Protein AF-A0A2R6N805-F1 (afdb_monomer)

pLDDT: mean 75.72, std 15.11, range [39.56, 94.31]

Structure (mmCIF, N/CA/C/O backbone):
data_AF-A0A2R6N805-F1
#
_entry.id   AF-A0A2R6N805-F1
#
loop_
_atom_site.group_PDB
_atom_site.id
_atom_site.type_symbol
_atom_site.label_atom_id
_atom_site.label_alt_id
_atom_site.label_comp_id
_atom_site.label_asym_id
_atom_site.label_entity_id
_atom_site.label_seq_id
_atom_site.pdbx_PDB_ins_code
_atom_site.Cartn_x
_atom_site.Cartn_y
_atom_site.Cartn_z
_atom_site.occupancy
_atom_site.B_iso_or_equiv
_atom_site.auth_seq_id
_atom_site.auth_comp_id
_atom_site.auth_asym_id
_atom_site.auth_atom_id
_atom_site.pdbx_PDB_model_num
ATOM 1 N N . MET A 1 1 ? -4.355 -14.471 -5.843 1.00 69.25 1 MET A N 1
ATOM 2 C CA . MET A 1 1 ? -4.611 -15.028 -4.494 1.00 69.25 1 MET A CA 1
ATOM 3 C C . MET A 1 1 ? -3.442 -14.810 -3.547 1.00 69.25 1 MET A C 1
ATOM 5 O O . MET A 1 1 ? -3.645 -14.098 -2.581 1.00 69.25 1 MET A O 1
ATOM 9 N N . VAL A 1 2 ? -2.234 -15.325 -3.828 1.00 83.06 2 VAL A N 1
ATOM 10 C CA . VAL A 1 2 ? -1.056 -15.100 -2.954 1.00 83.06 2 VAL A CA 1
ATOM 11 C C . VAL A 1 2 ? -0.814 -13.609 -2.686 1.00 83.06 2 VAL A C 1
ATOM 13 O O . VAL A 1 2 ? -0.694 -13.216 -1.536 1.00 83.06 2 VAL A O 1
ATOM 16 N N . GLY A 1 3 ? -0.859 -12.764 -3.722 1.00 77.00 3 GLY A N 1
ATOM 17 C CA . GLY A 1 3 ? -0.743 -11.314 -3.547 1.00 77.00 3 GLY A CA 1
ATOM 18 C C . GLY A 1 3 ? -1.839 -10.700 -2.669 1.00 77.00 3 GLY A C 1
ATOM 19 O O . GLY A 1 3 ? -1.521 -9.944 -1.764 1.00 77.00 3 GLY A O 1
ATOM 20 N N . ALA A 1 4 ? -3.110 -11.078 -2.853 1.00 78.19 4 ALA A N 1
ATOM 21 C CA . ALA A 1 4 ? -4.192 -10.593 -1.992 1.00 78.19 4 ALA A CA 1
ATOM 22 C C . ALA A 1 4 ? -3.983 -10.959 -0.517 1.00 78.19 4 ALA A C 1
ATOM 24 O O . ALA A 1 4 ? -4.213 -10.129 0.352 1.00 78.19 4 ALA A O 1
ATOM 25 N N . LEU A 1 5 ? -3.514 -12.177 -0.227 1.00 81.94 5 LEU A N 1
ATOM 26 C CA . LEU A 1 5 ? -3.228 -12.597 1.149 1.00 81.94 5 LEU A CA 1
ATOM 27 C C . LEU A 1 5 ? -2.113 -11.757 1.779 1.00 81.94 5 LEU A C 1
ATOM 29 O O . LEU A 1 5 ? -2.243 -11.344 2.928 1.00 81.94 5 LEU A O 1
ATOM 33 N N . ILE A 1 6 ? -1.054 -11.465 1.018 1.00 80.19 6 ILE A N 1
ATOM 34 C CA . ILE A 1 6 ? 0.027 -10.579 1.469 1.00 80.19 6 ILE A CA 1
ATOM 35 C C . ILE A 1 6 ? -0.522 -9.163 1.715 1.00 80.19 6 ILE A C 1
ATOM 37 O O . ILE A 1 6 ? -0.180 -8.557 2.720 1.00 80.19 6 ILE A O 1
ATOM 41 N N . GLY A 1 7 ? -1.427 -8.662 0.868 1.00 74.94 7 GLY A N 1
ATOM 42 C CA . GLY A 1 7 ? -2.015 -7.322 1.010 1.00 74.94 7 GLY A CA 1
ATOM 43 C C . GLY A 1 7 ? -2.839 -7.184 2.285 1.00 74.94 7 GLY A C 1
ATOM 44 O O . GLY A 1 7 ? -2.639 -6.251 3.055 1.00 74.94 7 GLY A O 1
ATOM 45 N N . VAL A 1 8 ? -3.686 -8.177 2.569 1.00 78.56 8 VAL A N 1
ATOM 46 C CA . VAL A 1 8 ? -4.462 -8.217 3.819 1.00 78.56 8 VAL A CA 1
ATOM 47 C C . VAL A 1 8 ? -3.555 -8.318 5.049 1.00 78.56 8 VAL A C 1
ATOM 49 O O . VAL A 1 8 ? -3.851 -7.716 6.077 1.00 78.56 8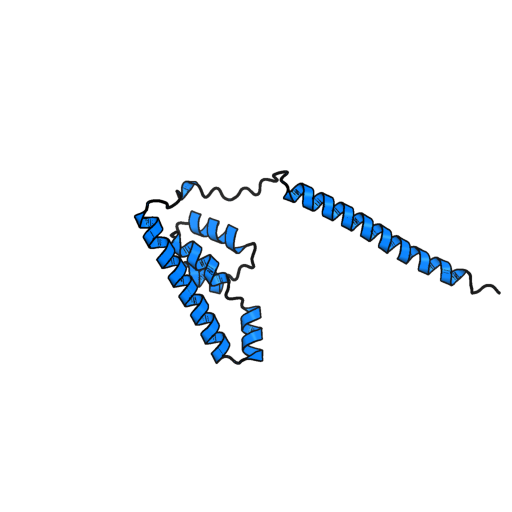 VAL A O 1
ATOM 52 N N . ALA A 1 9 ? -2.456 -9.071 4.964 1.00 77.31 9 ALA A N 1
ATOM 53 C CA . ALA A 1 9 ? -1.566 -9.302 6.100 1.00 77.31 9 ALA A CA 1
ATOM 54 C C . ALA A 1 9 ? -0.581 -8.151 6.365 1.00 77.31 9 ALA A C 1
ATOM 56 O O . ALA A 1 9 ? -0.197 -7.933 7.511 1.00 77.31 9 ALA A O 1
ATOM 57 N N . THR A 1 10 ? -0.120 -7.457 5.322 1.00 77.88 10 THR A N 1
ATOM 58 C CA . THR A 1 10 ? 0.972 -6.470 5.414 1.00 77.88 10 THR A CA 1
ATOM 59 C C . THR A 1 10 ? 0.479 -5.031 5.513 1.00 77.88 10 THR A C 1
ATOM 61 O O . THR A 1 10 ? 1.306 -4.160 5.746 1.00 77.88 10 THR A O 1
ATOM 64 N N . PHE A 1 11 ? -0.831 -4.798 5.386 1.00 70.81 11 PHE A N 1
ATOM 65 C CA . PHE A 1 11 ? -1.505 -3.500 5.461 1.00 70.81 11 PHE A CA 1
ATOM 66 C C . PHE A 1 11 ? -0.574 -2.279 5.354 1.00 70.81 11 PHE A C 1
ATOM 68 O O . PHE A 1 11 ? -0.145 -1.685 6.352 1.00 70.81 11 PHE A O 1
ATOM 75 N N . VAL A 1 12 ? -0.218 -1.943 4.120 1.00 77.31 12 VAL A N 1
ATOM 76 C CA . VAL A 1 12 ? 0.747 -0.902 3.801 1.00 77.31 12 VAL A CA 1
ATOM 77 C C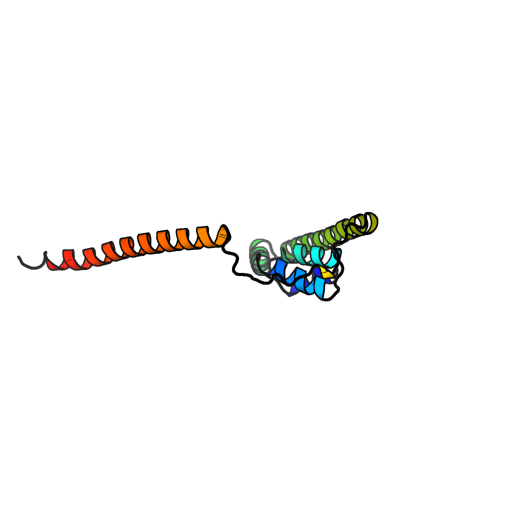 . VAL A 1 12 ? -0.002 0.336 3.352 1.00 77.31 12 VAL A C 1
ATOM 79 O O . VAL A 1 12 ? -0.378 0.479 2.199 1.00 77.31 12 VAL A O 1
ATOM 82 N N . CYS A 1 13 ? -0.156 1.302 4.245 1.00 77.25 13 CYS A N 1
ATOM 83 C CA . CYS A 1 13 ? -0.882 2.524 3.934 1.00 77.25 13 CYS A CA 1
ATOM 84 C C . CYS A 1 13 ? -0.380 3.226 2.648 1.00 77.25 13 CYS A C 1
ATOM 86 O O . CYS A 1 13 ? 0.812 3.497 2.494 1.00 77.25 13 CYS A O 1
ATOM 88 N N . SER A 1 14 ? -1.342 3.526 1.758 1.00 68.88 14 SER A N 1
ATOM 89 C CA . SER A 1 14 ? -1.383 4.430 0.583 1.00 68.88 14 SER A CA 1
ATOM 90 C C . SER A 1 14 ? -0.111 4.602 -0.267 1.00 68.88 14 SER A C 1
ATOM 92 O O . SER A 1 14 ? -0.127 4.361 -1.471 1.00 68.88 14 SER A O 1
ATOM 94 N N . VAL A 1 15 ? 0.999 5.028 0.336 1.00 72.88 15 VAL A N 1
ATOM 95 C CA . VAL A 1 15 ? 2.268 5.324 -0.341 1.00 72.88 15 VAL A CA 1
ATOM 96 C C . VAL A 1 15 ? 3.186 4.103 -0.402 1.00 72.88 15 VAL A C 1
ATOM 98 O O . VAL A 1 15 ? 3.942 3.963 -1.360 1.00 72.88 15 VAL A O 1
ATOM 101 N N . GLY A 1 16 ? 3.134 3.205 0.586 1.00 76.81 16 GLY A N 1
ATOM 102 C CA . GLY A 1 16 ? 4.063 2.070 0.650 1.00 76.81 16 GLY A CA 1
ATOM 103 C C . GLY A 1 16 ? 3.635 0.855 -0.184 1.00 76.81 16 GLY A C 1
ATOM 104 O O . GLY A 1 16 ? 4.470 0.022 -0.534 1.00 76.81 16 GLY A O 1
ATOM 105 N N . ASN A 1 17 ? 2.355 0.756 -0.543 1.00 85.19 17 ASN A N 1
ATOM 106 C CA . ASN A 1 17 ? 1.815 -0.371 -1.303 1.00 85.19 17 ASN A CA 1
ATOM 107 C C . ASN A 1 17 ? 2.458 -0.481 -2.701 1.00 85.19 17 ASN A C 1
ATOM 109 O O . ASN A 1 17 ? 2.879 -1.558 -3.119 1.00 85.19 17 ASN A O 1
ATOM 113 N N . VAL A 1 18 ? 2.652 0.651 -3.383 1.00 82.12 18 VAL A N 1
ATOM 114 C CA . VAL A 1 18 ? 3.286 0.705 -4.712 1.00 82.12 18 VAL A CA 1
ATOM 115 C C . VAL A 1 18 ? 4.748 0.219 -4.702 1.00 82.12 18 VAL A C 1
ATOM 117 O O . VAL A 1 18 ? 5.04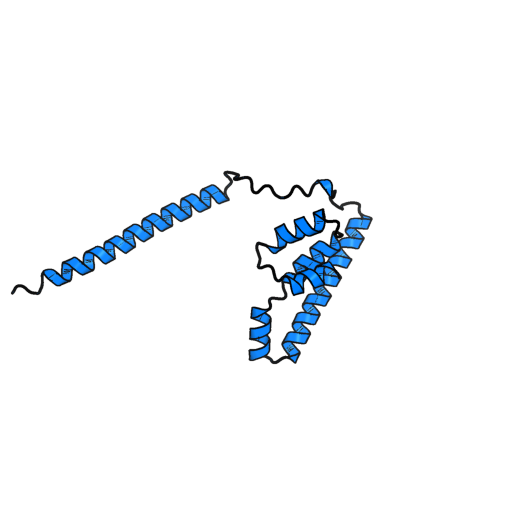8 -0.712 -5.451 1.00 82.12 18 VAL A O 1
ATOM 120 N N . PRO A 1 19 ? 5.670 0.756 -3.872 1.00 82.44 19 PRO A N 1
ATOM 121 C CA . PRO A 1 19 ? 7.049 0.272 -3.836 1.00 82.44 19 PRO A CA 1
ATOM 122 C C . PRO A 1 19 ? 7.147 -1.188 -3.376 1.00 82.44 19 PRO A C 1
ATOM 124 O O . PRO A 1 19 ? 7.946 -1.942 -3.931 1.00 82.44 19 PRO A O 1
ATOM 127 N N . PHE A 1 20 ? 6.310 -1.627 -2.431 1.00 82.25 20 PHE A N 1
ATOM 128 C CA . PHE A 1 20 ? 6.291 -3.029 -2.007 1.00 82.25 20 PHE A CA 1
ATOM 129 C C . PHE A 1 20 ? 5.795 -3.960 -3.124 1.00 82.25 20 PHE A C 1
ATOM 131 O O . PHE A 1 20 ? 6.376 -5.020 -3.357 1.00 82.25 20 PHE A O 1
ATOM 138 N N . GLY A 1 21 ? 4.786 -3.533 -3.888 1.00 85.81 21 GLY A N 1
ATOM 139 C CA . GLY A 1 21 ? 4.320 -4.229 -5.087 1.00 85.81 21 GLY A CA 1
ATOM 140 C C . GLY A 1 21 ? 5.419 -4.383 -6.141 1.00 85.81 21 GLY A C 1
ATOM 141 O O . GLY A 1 21 ? 5.574 -5.465 -6.712 1.00 85.81 21 GLY A O 1
ATOM 142 N N . THR A 1 22 ? 6.240 -3.350 -6.344 1.00 81.25 22 THR A N 1
ATOM 143 C CA . THR A 1 22 ? 7.410 -3.404 -7.237 1.00 81.25 22 THR A CA 1
ATOM 144 C C . THR A 1 22 ? 8.460 -4.401 -6.746 1.00 81.25 22 THR A C 1
ATOM 146 O O . THR A 1 22 ? 8.992 -5.171 -7.546 1.00 81.25 22 THR A O 1
ATOM 149 N N . VAL A 1 23 ? 8.727 -4.454 -5.436 1.00 83.06 23 VAL A N 1
ATOM 150 C CA . VAL A 1 23 ? 9.633 -5.456 -4.846 1.00 83.06 23 VAL A CA 1
ATOM 151 C C . VAL A 1 23 ? 9.082 -6.869 -5.051 1.00 83.06 23 VAL A C 1
ATOM 153 O O . VAL A 1 23 ? 9.821 -7.758 -5.469 1.00 83.06 23 VAL A O 1
ATOM 156 N N . LEU A 1 24 ? 7.787 -7.095 -4.823 1.00 83.81 24 LEU A N 1
ATOM 157 C CA . LEU A 1 24 ? 7.146 -8.395 -5.053 1.00 83.81 24 LEU A CA 1
ATOM 158 C C . LEU A 1 24 ? 7.206 -8.821 -6.531 1.00 83.81 24 LEU A C 1
ATOM 160 O O . LEU A 1 24 ? 7.490 -9.983 -6.830 1.00 83.81 24 LEU A O 1
ATOM 164 N N . TRP A 1 25 ? 6.990 -7.882 -7.454 1.00 82.12 25 TRP A N 1
ATOM 165 C CA . TRP A 1 25 ? 7.134 -8.096 -8.896 1.00 82.12 25 TRP A CA 1
ATOM 166 C C . TRP A 1 25 ? 8.565 -8.504 -9.274 1.00 82.12 25 TRP A C 1
ATOM 168 O O . TRP A 1 25 ? 8.759 -9.491 -9.988 1.00 82.12 25 TRP A O 1
ATOM 178 N N . ALA A 1 26 ? 9.569 -7.799 -8.739 1.00 78.19 26 ALA A N 1
ATOM 179 C CA . ALA A 1 26 ? 10.985 -8.100 -8.956 1.00 78.19 26 ALA A CA 1
ATOM 180 C C . ALA A 1 26 ? 11.390 -9.475 -8.391 1.00 78.19 26 ALA A C 1
ATOM 182 O O . ALA A 1 26 ? 12.198 -10.178 -8.994 1.00 78.19 26 ALA A O 1
ATOM 183 N N . ASN A 1 27 ? 10.773 -9.900 -7.283 1.00 79.25 27 ASN A N 1
ATOM 184 C CA . ASN A 1 27 ? 10.966 -11.224 -6.677 1.00 79.25 27 ASN A CA 1
ATOM 185 C C . ASN A 1 27 ? 10.197 -12.355 -7.394 1.00 79.25 27 ASN A C 1
ATOM 187 O O . ASN A 1 27 ? 10.222 -13.502 -6.947 1.00 79.25 27 ASN A O 1
ATOM 191 N N . GLY A 1 28 ? 9.530 -12.066 -8.516 1.00 78.31 28 GLY A N 1
ATOM 192 C CA . GLY A 1 28 ? 8.935 -13.083 -9.383 1.00 78.31 28 GLY A CA 1
ATOM 193 C C . GLY A 1 28 ? 7.443 -13.341 -9.174 1.00 78.31 28 GLY A C 1
ATOM 194 O O . GLY A 1 28 ? 6.925 -14.304 -9.747 1.00 78.31 28 GLY A O 1
ATOM 195 N N . LEU A 1 29 ? 6.719 -12.499 -8.420 1.00 84.25 29 LEU A N 1
ATOM 196 C CA . LEU A 1 29 ? 5.254 -12.584 -8.406 1.00 84.25 29 LEU A CA 1
ATOM 197 C C . LEU A 1 29 ? 4.676 -12.227 -9.791 1.00 84.25 29 LEU A C 1
ATOM 199 O O . LEU A 1 29 ? 5.183 -11.330 -10.458 1.00 84.25 29 LEU A O 1
ATOM 203 N N . PRO A 1 30 ? 3.598 -12.893 -10.246 1.00 84.25 30 PRO A N 1
ATOM 204 C CA . PRO A 1 30 ? 2.942 -12.564 -11.510 1.00 84.25 30 PRO A CA 1
ATOM 205 C C . PRO A 1 30 ? 2.164 -11.239 -11.428 1.00 84.25 30 PRO A C 1
ATOM 207 O O . PRO A 1 30 ? 1.771 -10.797 -10.351 1.00 84.25 30 PRO A O 1
ATOM 210 N N . PHE A 1 31 ? 1.881 -10.625 -12.583 1.00 81.38 31 PHE A N 1
ATOM 211 C CA . PHE A 1 31 ? 1.386 -9.242 -12.667 1.00 81.38 31 PHE A CA 1
ATOM 212 C C . PHE A 1 31 ? 0.024 -9.111 -11.988 1.00 81.38 31 PHE A C 1
ATOM 214 O O . PHE A 1 31 ? -0.204 -8.230 -11.164 1.00 81.38 31 PHE A O 1
ATOM 221 N N . GLY A 1 32 ? -0.844 -10.092 -12.241 1.00 84.19 32 GLY A N 1
ATOM 222 C CA . GLY A 1 32 ? -2.132 -10.194 -11.567 1.00 84.19 32 GLY A CA 1
ATOM 223 C C . GLY A 1 32 ? -2.024 -10.395 -10.060 1.00 84.19 32 GLY A C 1
ATOM 224 O O . GLY A 1 32 ? -2.911 -9.961 -9.334 1.00 84.19 32 GLY A O 1
ATOM 225 N N . ALA A 1 33 ? -0.956 -11.024 -9.555 1.00 85.50 33 ALA A N 1
ATOM 226 C CA . ALA A 1 33 ? -0.760 -11.148 -8.112 1.00 85.50 33 ALA A CA 1
ATOM 227 C C . ALA A 1 33 ? -0.365 -9.810 -7.483 1.00 85.50 33 ALA A C 1
ATOM 229 O O . ALA A 1 33 ? -0.877 -9.501 -6.414 1.00 85.50 33 ALA A O 1
ATOM 230 N N . VAL A 1 34 ? 0.460 -9.003 -8.150 1.00 87.50 34 VAL A N 1
ATOM 231 C CA . VAL A 1 34 ? 0.827 -7.658 -7.676 1.00 87.50 34 VAL A CA 1
ATOM 232 C C . VAL A 1 34 ? -0.384 -6.721 -7.691 1.00 87.50 34 VAL A C 1
ATOM 234 O O . VAL A 1 34 ? -0.639 -6.042 -6.703 1.00 87.50 34 VAL A O 1
ATOM 237 N N . LEU A 1 35 ? -1.205 -6.747 -8.745 1.00 86.88 35 LEU A N 1
ATOM 238 C CA . LEU A 1 35 ? -2.465 -5.992 -8.751 1.00 86.88 35 LEU A CA 1
ATOM 239 C C . LEU A 1 35 ? -3.429 -6.474 -7.662 1.00 86.88 35 LEU A C 1
ATOM 241 O O . LEU A 1 35 ? -4.013 -5.669 -6.946 1.00 86.88 35 LEU A O 1
ATOM 245 N N . SER A 1 36 ? -3.563 -7.788 -7.493 1.00 87.75 36 SER A N 1
ATOM 246 C CA . SER A 1 36 ? -4.392 -8.376 -6.438 1.00 87.75 36 SER A CA 1
ATOM 247 C C . SER A 1 36 ? -3.921 -7.979 -5.032 1.00 87.75 36 SER A C 1
ATOM 249 O O . SER A 1 36 ? -4.760 -7.771 -4.163 1.00 87.75 36 SER A O 1
ATOM 251 N N . TYR A 1 37 ? -2.607 -7.839 -4.821 1.00 88.69 37 TYR A N 1
ATOM 252 C CA . TYR A 1 37 ? -2.009 -7.294 -3.598 1.00 88.69 37 TYR A CA 1
ATOM 253 C C . TYR A 1 37 ? -2.424 -5.837 -3.372 1.00 88.69 37 TYR A C 1
ATOM 255 O O . TYR A 1 37 ? -2.983 -5.527 -2.322 1.00 88.69 37 TYR A O 1
ATOM 263 N N . ILE A 1 38 ? -2.257 -4.983 -4.390 1.00 87.31 38 ILE A N 1
ATOM 264 C CA . ILE A 1 38 ? -2.591 -3.557 -4.297 1.00 87.31 38 ILE A CA 1
ATOM 265 C C . ILE A 1 38 ? -4.067 -3.355 -3.946 1.00 87.31 38 ILE A C 1
ATOM 267 O O . ILE A 1 38 ? -4.385 -2.562 -3.067 1.00 87.31 38 ILE A O 1
ATOM 271 N N . TYR A 1 39 ? -4.968 -4.095 -4.598 1.00 86.62 39 TYR A N 1
ATOM 272 C CA . TYR A 1 39 ? -6.403 -4.002 -4.324 1.00 86.62 39 TYR A CA 1
ATOM 273 C C . TYR A 1 39 ? -6.812 -4.606 -2.975 1.00 86.62 39 TYR A C 1
ATOM 275 O O . TYR A 1 39 ? -7.800 -4.166 -2.396 1.00 86.62 39 TYR A O 1
ATOM 283 N N . ALA A 1 40 ? -6.094 -5.609 -2.470 1.00 86.31 40 ALA A N 1
ATOM 284 C CA . ALA A 1 40 ? -6.404 -6.218 -1.177 1.00 86.31 40 ALA A CA 1
ATOM 285 C C . ALA A 1 40 ? -5.990 -5.336 0.008 1.00 86.31 40 ALA A C 1
ATOM 287 O O . ALA A 1 40 ? -6.635 -5.376 1.050 1.00 86.31 40 ALA A O 1
ATOM 288 N N . ASP A 1 41 ? -4.972 -4.500 -0.175 1.00 86.38 41 ASP A N 1
ATOM 289 C CA . ASP A 1 41 ? -4.532 -3.497 0.797 1.00 86.38 41 ASP A CA 1
ATOM 290 C C . ASP A 1 41 ? -5.576 -2.379 1.043 1.00 86.38 41 ASP A C 1
ATOM 292 O O . ASP A 1 41 ? -5.488 -1.635 2.011 1.00 86.38 41 ASP A O 1
ATOM 296 N N . LEU A 1 42 ? -6.647 -2.296 0.237 1.00 83.31 42 LEU A N 1
ATOM 297 C CA . LEU A 1 42 ? -7.818 -1.454 0.548 1.00 83.31 42 LEU A CA 1
ATOM 298 C C . LEU A 1 42 ? -8.595 -1.954 1.777 1.00 83.31 42 LEU A C 1
ATOM 300 O O . LEU A 1 42 ? -9.451 -1.236 2.300 1.00 83.31 42 LEU A O 1
ATOM 304 N N . ILE A 1 43 ? -8.340 -3.181 2.235 1.00 83.81 43 ILE A N 1
ATOM 305 C CA . ILE A 1 43 ? -8.885 -3.682 3.493 1.00 83.81 43 ILE A CA 1
ATOM 306 C C . ILE A 1 43 ? -8.080 -3.046 4.617 1.00 83.81 43 ILE A C 1
ATOM 308 O O . ILE A 1 43 ? -7.024 -3.540 4.985 1.00 83.81 43 ILE A O 1
ATOM 312 N N . VAL A 1 44 ? -8.601 -1.942 5.150 1.00 83.62 44 VAL A N 1
ATOM 313 C CA . VAL A 1 44 ? -7.972 -1.167 6.218 1.00 83.62 44 VAL A CA 1
ATOM 314 C C . VAL A 1 44 ? -8.354 -1.727 7.594 1.00 83.62 44 VAL A C 1
ATOM 316 O O . VAL A 1 44 ? -9.491 -1.503 8.011 1.00 83.62 44 VAL A O 1
ATOM 319 N N . PRO A 1 45 ? -7.447 -2.403 8.341 1.00 81.62 45 PRO A N 1
ATOM 320 C CA . PRO A 1 45 ? -7.735 -2.947 9.666 1.00 81.62 45 PRO A CA 1
ATOM 321 C C . PRO A 1 45 ? -8.330 -1.925 10.641 1.00 81.62 45 PRO A C 1
ATOM 323 O O . PRO A 1 45 ? -9.381 -2.230 11.198 1.00 81.62 45 PRO A O 1
ATOM 326 N N . PRO A 1 46 ? -7.793 -0.691 10.797 1.00 79.69 46 PRO A N 1
ATOM 327 C CA . PRO A 1 46 ? -8.393 0.262 11.732 1.00 79.69 46 PRO A CA 1
ATOM 328 C C . PRO A 1 46 ? -9.804 0.715 11.318 1.00 79.69 46 PRO A C 1
ATOM 330 O O . PRO A 1 46 ? -10.632 1.010 12.176 1.00 79.69 46 PRO A O 1
ATOM 333 N N . ILE A 1 47 ? -10.117 0.736 10.017 1.00 82.50 47 ILE A N 1
ATOM 334 C CA . ILE A 1 47 ? -11.473 1.038 9.530 1.00 82.50 47 ILE A CA 1
ATOM 335 C C . ILE A 1 47 ? -12.395 -0.163 9.762 1.00 82.50 47 ILE A C 1
ATOM 337 O O . ILE A 1 47 ? -13.556 0.021 10.122 1.00 82.50 47 ILE A O 1
ATOM 341 N N . MET A 1 48 ? -11.899 -1.391 9.582 1.00 82.50 48 MET A N 1
ATOM 342 C CA . MET A 1 48 ? -12.678 -2.596 9.871 1.00 82.50 48 MET A CA 1
ATOM 343 C C . MET A 1 48 ? -12.983 -2.739 11.358 1.00 82.50 48 MET A C 1
ATOM 345 O O . MET A 1 48 ? -14.110 -3.097 11.687 1.00 82.50 48 MET A O 1
ATOM 349 N N . ASP A 1 49 ? -12.041 -2.414 12.242 1.00 84.19 49 ASP A N 1
ATOM 350 C CA . ASP A 1 49 ? -12.285 -2.398 13.686 1.00 84.19 49 ASP A CA 1
ATOM 351 C C . ASP A 1 49 ? -13.336 -1.351 14.060 1.00 84.19 49 ASP A C 1
ATOM 353 O O . ASP A 1 49 ? -14.272 -1.662 14.798 1.00 84.19 49 ASP A O 1
ATOM 357 N N . ALA A 1 50 ? -13.277 -0.154 13.465 1.00 84.69 50 ALA A N 1
ATOM 358 C CA . ALA A 1 50 ? -14.337 0.836 13.626 1.00 84.69 50 ALA A CA 1
ATOM 359 C C . ALA A 1 50 ? -15.693 0.296 13.129 1.00 84.69 50 ALA A C 1
ATOM 361 O O . ALA A 1 50 ? -16.687 0.354 13.850 1.00 84.69 50 ALA A O 1
ATOM 362 N N . TYR A 1 51 ? -15.767 -0.297 11.934 1.00 82.06 51 TYR A N 1
ATOM 363 C CA . TYR A 1 51 ? -17.024 -0.866 11.432 1.00 82.06 51 TYR A CA 1
ATOM 364 C C . TYR A 1 51 ? -17.533 -2.049 12.253 1.00 82.06 51 TYR A C 1
ATOM 366 O O . TYR A 1 51 ? -18.747 -2.219 12.370 1.00 82.06 51 TYR A O 1
ATOM 374 N N . ARG A 1 52 ? -16.641 -2.840 12.850 1.00 84.19 52 ARG A N 1
ATOM 375 C CA . ARG A 1 52 ? -16.996 -3.917 13.776 1.00 84.19 52 ARG A CA 1
ATOM 376 C C . ARG A 1 52 ? -17.701 -3.366 15.014 1.00 84.19 52 ARG A C 1
ATOM 378 O O . ARG A 1 52 ? -18.685 -3.960 15.447 1.00 84.19 52 ARG A O 1
ATOM 385 N N . GLU A 1 53 ? -17.218 -2.242 15.539 1.00 83.69 53 GLU A N 1
ATOM 386 C CA . G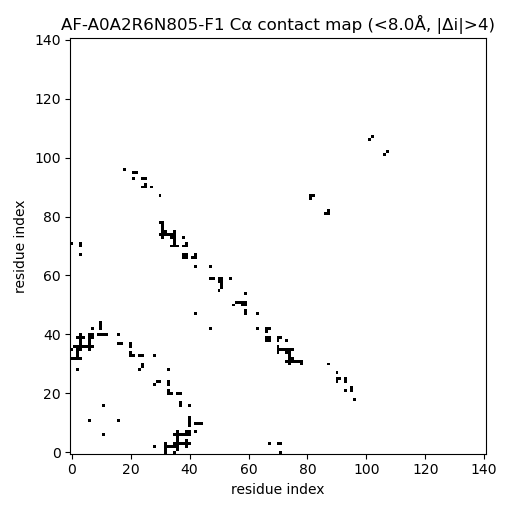LU A 1 53 ? -17.794 -1.532 16.687 1.00 83.69 53 GLU A CA 1
ATOM 387 C C . GLU A 1 53 ? -19.166 -0.915 16.343 1.00 83.69 53 GLU A C 1
ATOM 389 O O . GLU A 1 53 ? -20.109 -1.031 17.121 1.00 83.69 53 GLU A O 1
ATOM 394 N N . TYR A 1 54 ? -19.305 -0.306 15.156 1.00 82.56 54 TYR A N 1
ATOM 395 C CA . TYR A 1 54 ? -20.525 0.414 14.749 1.00 82.56 54 TYR A CA 1
ATOM 396 C C . TYR A 1 54 ? -21.636 -0.471 14.154 1.00 82.56 54 TYR A C 1
ATOM 398 O O . TYR A 1 54 ? -22.814 -0.214 14.393 1.00 82.56 54 TYR A O 1
ATOM 406 N N . TYR A 1 55 ? -21.289 -1.484 13.354 1.00 81.25 55 TYR A N 1
ATOM 407 C CA . TYR A 1 55 ? -22.236 -2.293 12.561 1.00 81.25 55 TYR A CA 1
ATOM 408 C C . TYR A 1 55 ? -22.195 -3.791 12.899 1.00 81.25 55 TYR A C 1
ATOM 410 O O . TYR A 1 55 ? -22.957 -4.583 12.338 1.00 81.25 55 TYR A O 1
ATOM 418 N N . GLY A 1 56 ? -21.323 -4.197 13.823 1.00 85.19 56 GLY A N 1
ATOM 419 C CA . GLY A 1 56 ? -21.169 -5.583 14.244 1.00 85.19 56 GLY A CA 1
ATOM 420 C C . GLY A 1 56 ? -20.263 -6.424 13.337 1.00 85.19 56 GLY A C 1
ATOM 421 O O . GLY A 1 56 ? -19.907 -6.068 12.212 1.00 85.19 56 GLY A O 1
ATOM 422 N N . LEU A 1 57 ? -19.888 -7.602 13.848 1.00 85.38 57 LEU A N 1
ATOM 423 C CA . LEU A 1 57 ? -18.894 -8.492 13.234 1.00 85.38 57 LEU A CA 1
ATOM 424 C C . LEU A 1 57 ? -19.312 -9.028 11.854 1.00 85.38 57 LEU A C 1
ATOM 426 O O . LEU A 1 57 ? -18.471 -9.236 10.982 1.00 85.38 57 LEU A O 1
ATOM 430 N N . GLN A 1 58 ? -20.613 -9.260 11.660 1.00 84.00 58 GLN A N 1
ATOM 431 C CA . GLN A 1 58 ? -21.151 -9.836 10.426 1.00 84.00 58 GLN A CA 1
ATOM 432 C C . GLN A 1 58 ? -20.953 -8.891 9.237 1.00 84.00 58 GLN A C 1
ATOM 434 O O . GLN A 1 58 ? -20.530 -9.326 8.168 1.00 84.00 58 GLN A O 1
ATOM 439 N N . PHE A 1 59 ? -21.196 -7.594 9.437 1.00 84.88 59 PHE A N 1
ATOM 440 C CA . PHE A 1 59 ? -21.052 -6.594 8.385 1.00 84.88 59 PHE A CA 1
ATOM 441 C C . PHE A 1 59 ? -19.584 -6.400 7.985 1.00 84.88 59 PHE A C 1
ATOM 443 O O . PHE A 1 59 ? -19.259 -6.434 6.799 1.00 84.88 59 PHE A O 1
ATOM 450 N N . ALA A 1 60 ? -18.682 -6.292 8.967 1.00 83.12 60 ALA A N 1
ATOM 451 C CA . ALA A 1 60 ? -17.242 -6.185 8.720 1.00 83.12 60 ALA A CA 1
ATOM 452 C C . ALA A 1 60 ? -16.680 -7.414 7.971 1.00 83.12 60 ALA A C 1
ATOM 454 O O . ALA A 1 60 ? -15.867 -7.279 7.051 1.00 83.12 60 ALA A O 1
ATOM 455 N N . GLY A 1 61 ? -17.154 -8.619 8.309 1.00 83.81 61 GLY A N 1
ATOM 456 C CA . GLY A 1 61 ? -16.784 -9.857 7.616 1.00 83.81 61 GLY A CA 1
ATOM 457 C C . GLY A 1 61 ? -17.268 -9.912 6.163 1.00 83.81 61 GLY A C 1
ATOM 458 O O . GLY A 1 61 ? -16.512 -10.284 5.269 1.00 83.81 61 GLY A O 1
ATOM 459 N N . VAL A 1 62 ? -18.508 -9.492 5.897 1.00 88.25 62 VAL A N 1
ATOM 460 C CA . VAL A 1 62 ? -19.057 -9.447 4.530 1.00 88.25 62 VAL A CA 1
ATOM 461 C C . VAL A 1 62 ? -18.338 -8.400 3.678 1.00 88.25 62 VAL A C 1
ATOM 463 O O . VAL A 1 62 ? -17.990 -8.677 2.530 1.00 88.25 62 VAL A O 1
ATOM 466 N N . LEU A 1 63 ? -18.062 -7.221 4.240 1.00 87.12 63 LEU A N 1
ATOM 467 C CA . LEU A 1 63 ? -17.362 -6.144 3.543 1.00 87.12 63 LEU A CA 1
ATOM 468 C C . LEU A 1 63 ? -15.925 -6.544 3.179 1.00 87.12 63 LEU A C 1
ATOM 470 O O . LEU A 1 63 ? -15.535 -6.442 2.016 1.00 87.12 63 LEU A O 1
ATOM 474 N N . SER A 1 64 ? -15.160 -7.064 4.143 1.00 85.81 64 SER A N 1
ATOM 475 C CA . SER A 1 64 ? -13.797 -7.559 3.894 1.00 85.81 64 SER A CA 1
ATOM 476 C C . SER A 1 64 ? -13.784 -8.717 2.891 1.00 85.81 64 SER A C 1
ATOM 478 O O . SER A 1 64 ? -12.964 -8.722 1.972 1.00 85.81 64 SER A O 1
ATOM 480 N N . GLY A 1 65 ? -14.741 -9.646 2.989 1.00 88.12 65 GLY A N 1
ATOM 481 C CA . GLY A 1 65 ? -14.907 -10.740 2.034 1.00 88.12 65 GLY A CA 1
ATOM 482 C C . GLY A 1 65 ? -15.187 -10.259 0.607 1.00 88.12 65 GLY A C 1
ATOM 483 O O . GLY A 1 65 ? -14.558 -10.741 -0.337 1.00 88.12 65 GLY A O 1
ATOM 484 N N . MET A 1 66 ? -16.077 -9.276 0.432 1.00 90.94 66 MET A N 1
ATOM 485 C CA . MET A 1 66 ? -16.377 -8.704 -0.887 1.00 90.94 66 MET A CA 1
ATOM 486 C C . MET A 1 66 ? -15.183 -7.957 -1.486 1.00 90.94 66 MET A C 1
ATOM 488 O O . MET A 1 66 ? -14.897 -8.124 -2.675 1.00 90.94 66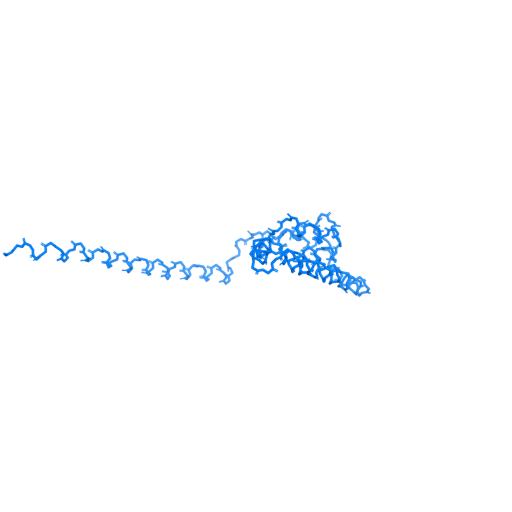 MET A O 1
ATOM 492 N N . ILE A 1 67 ? -14.461 -7.171 -0.681 1.00 87.44 67 ILE A N 1
ATOM 493 C CA . ILE A 1 67 ? -13.256 -6.465 -1.142 1.00 87.44 67 ILE A CA 1
ATOM 494 C C . ILE A 1 67 ? -12.182 -7.478 -1.548 1.00 87.44 67 ILE A C 1
ATOM 496 O O . ILE A 1 67 ? -11.608 -7.359 -2.630 1.00 87.44 67 ILE A O 1
ATOM 500 N N . PHE A 1 68 ? -11.967 -8.524 -0.747 1.00 87.81 68 PHE A N 1
ATOM 501 C CA . PHE A 1 68 ? -11.013 -9.587 -1.060 1.00 87.81 68 PHE A CA 1
ATOM 502 C C . PHE A 1 68 ? -11.374 -10.322 -2.357 1.00 87.81 68 PHE A C 1
ATOM 504 O O . PHE A 1 68 ? -10.520 -10.503 -3.229 1.00 87.81 68 PHE A O 1
ATOM 511 N N . ALA A 1 69 ? -12.641 -10.712 -2.521 1.00 91.69 69 ALA A N 1
ATOM 512 C CA . ALA A 1 69 ? -13.112 -11.373 -3.734 1.00 91.69 69 ALA A CA 1
ATOM 513 C C . ALA A 1 69 ? -12.900 -10.481 -4.965 1.00 91.69 69 ALA A C 1
ATOM 515 O O . ALA A 1 69 ? -12.338 -10.929 -5.965 1.00 91.69 69 ALA A O 1
ATOM 516 N N . THR A 1 70 ? -13.265 -9.202 -4.862 1.00 91.00 70 THR A N 1
ATOM 517 C CA . THR A 1 70 ? -13.075 -8.218 -5.934 1.00 91.00 70 THR A CA 1
ATOM 518 C C . THR A 1 70 ? -11.592 -8.037 -6.261 1.00 91.00 70 THR A C 1
ATOM 520 O O . THR A 1 70 ? -11.225 -8.056 -7.431 1.00 91.00 70 THR A O 1
ATOM 523 N N . ALA A 1 71 ? -10.711 -7.959 -5.260 1.00 88.31 71 ALA A N 1
ATOM 524 C CA . ALA A 1 71 ? -9.266 -7.843 -5.461 1.00 88.31 71 ALA A CA 1
ATOM 525 C C . ALA A 1 71 ? -8.673 -9.056 -6.199 1.00 88.31 71 ALA A C 1
ATOM 527 O O . ALA A 1 71 ? -7.812 -8.909 -7.074 1.00 88.31 71 ALA A O 1
ATOM 528 N N . VAL A 1 72 ? -9.130 -10.270 -5.874 1.00 89.19 72 VAL A N 1
ATOM 529 C CA . VAL A 1 72 ? -8.719 -11.493 -6.581 1.00 89.19 72 VAL A CA 1
ATOM 530 C C . VAL A 1 72 ? -9.242 -11.495 -8.015 1.00 89.19 72 VAL A C 1
ATOM 532 O O . VAL A 1 72 ? -8.466 -11.768 -8.933 1.00 89.19 72 VAL A O 1
ATOM 535 N N . ILE A 1 73 ? -10.521 -11.163 -8.214 1.00 91.62 73 ILE A N 1
ATOM 536 C CA . ILE A 1 73 ? -11.147 -11.096 -9.539 1.00 91.62 73 ILE A CA 1
ATOM 537 C C . ILE A 1 73 ? -10.415 -10.080 -10.410 1.00 91.62 73 ILE A C 1
ATOM 539 O O . ILE A 1 73 ? -10.012 -10.425 -11.514 1.00 91.62 73 ILE A O 1
ATOM 543 N N . THR A 1 74 ? -10.156 -8.873 -9.910 1.00 88.62 74 THR A N 1
ATOM 544 C CA . THR A 1 74 ? -9.423 -7.840 -10.648 1.00 88.62 74 THR A CA 1
ATOM 545 C C . THR A 1 74 ? -8.033 -8.317 -11.051 1.00 88.62 74 THR A C 1
ATOM 547 O O . THR A 1 74 ? -7.652 -8.170 -12.210 1.00 88.62 74 THR A O 1
ATOM 550 N N . GLY A 1 75 ? -7.282 -8.951 -10.145 1.00 85.06 75 GLY A N 1
ATOM 551 C CA . GLY A 1 75 ? -5.967 -9.509 -10.477 1.00 85.06 75 GLY A CA 1
ATOM 552 C C . GLY A 1 75 ? -6.025 -10.589 -11.562 1.00 85.06 75 GLY A C 1
ATOM 553 O O . GLY A 1 75 ? -5.177 -10.626 -12.448 1.00 85.06 75 GLY A O 1
ATOM 554 N N . VAL A 1 76 ? -7.043 -11.449 -11.534 1.00 86.50 76 VAL A N 1
ATOM 555 C CA . VAL A 1 76 ? -7.260 -12.500 -12.540 1.00 86.50 76 VAL A CA 1
ATOM 556 C C . VAL A 1 76 ? -7.676 -11.902 -13.886 1.00 86.50 76 VAL A C 1
ATOM 558 O O . VAL A 1 76 ? -7.044 -12.169 -14.908 1.00 86.50 76 VAL A O 1
ATOM 561 N N . VAL A 1 77 ? -8.702 -11.051 -13.877 1.00 87.94 77 VAL A N 1
ATOM 562 C CA . VAL A 1 77 ? -9.280 -10.402 -15.059 1.00 87.94 77 VAL A CA 1
ATOM 563 C C . VAL A 1 77 ? -8.274 -9.496 -15.748 1.00 87.94 77 VAL A C 1
ATOM 565 O O . VAL A 1 77 ? -8.330 -9.368 -16.958 1.00 87.94 77 VAL A O 1
ATOM 568 N N . THR A 1 78 ? -7.336 -8.889 -15.027 1.00 82.06 78 THR A N 1
ATOM 569 C CA . THR A 1 78 ? -6.266 -8.094 -15.646 1.00 82.06 78 THR A CA 1
ATOM 570 C C . THR A 1 78 ? -5.114 -8.964 -16.142 1.00 82.06 78 THR A C 1
ATOM 572 O O . THR A 1 78 ? -4.516 -8.654 -17.166 1.00 82.06 78 THR A O 1
ATOM 575 N N . HIS A 1 79 ? -4.813 -10.087 -15.485 1.00 81.50 79 HIS A N 1
ATOM 576 C CA . HIS A 1 79 ? -3.697 -10.945 -15.879 1.00 81.50 79 HIS A CA 1
ATOM 577 C C . HIS A 1 79 ? -3.919 -11.666 -17.209 1.00 81.50 79 HIS A C 1
ATOM 579 O O . HIS A 1 79 ? -3.020 -11.675 -18.047 1.00 81.50 79 HIS A O 1
ATOM 585 N N . PHE A 1 80 ? -5.094 -12.261 -17.414 1.00 79.88 80 PHE A N 1
ATOM 586 C CA . PHE A 1 80 ? -5.360 -13.086 -18.597 1.00 79.88 80 PHE A CA 1
ATOM 587 C C . PHE A 1 80 ? -5.374 -12.297 -19.922 1.00 79.88 80 PHE A C 1
ATOM 589 O O . PHE A 1 80 ? -4.718 -12.737 -20.866 1.00 79.88 80 PHE A O 1
ATOM 596 N N . PRO A 1 81 ? -6.018 -11.119 -20.023 1.00 78.62 81 PRO A N 1
ATOM 597 C CA . PRO A 1 81 ? -5.972 -10.292 -21.226 1.00 78.62 81 PRO A CA 1
ATOM 598 C C . PRO A 1 81 ? -4.577 -9.730 -21.484 1.00 78.62 81 PRO A C 1
ATOM 600 O O . PRO A 1 81 ? -4.118 -9.749 -22.618 1.00 78.62 81 PRO A O 1
ATOM 603 N N . PHE A 1 82 ? -3.863 -9.281 -20.445 1.00 72.75 82 PHE A N 1
ATOM 604 C CA . PHE A 1 82 ? -2.503 -8.756 -20.610 1.00 72.75 82 PHE A CA 1
ATOM 605 C C . PHE A 1 82 ? -1.508 -9.846 -21.017 1.00 72.75 82 PHE A C 1
ATOM 607 O O . PHE A 1 82 ? -0.604 -9.581 -21.808 1.00 72.75 82 PHE A O 1
ATOM 614 N N . MET A 1 83 ? -1.700 -11.076 -20.529 1.00 71.19 83 MET A N 1
ATOM 615 C CA . MET A 1 83 ? -0.967 -12.248 -21.004 1.00 71.19 83 MET A CA 1
ATOM 616 C C . MET A 1 83 ? -1.296 -12.563 -22.465 1.00 71.19 83 MET A C 1
ATOM 618 O O . MET A 1 83 ? -0.379 -12.790 -23.247 1.00 71.19 83 MET A O 1
ATOM 622 N N . GLY A 1 84 ? -2.576 -12.528 -22.844 1.00 71.56 84 GLY A N 1
ATOM 623 C CA . GLY A 1 84 ? -3.017 -12.789 -24.217 1.00 71.56 84 GLY A CA 1
ATOM 624 C C . GLY A 1 84 ? -2.560 -11.736 -25.232 1.00 71.56 84 GLY A C 1
ATOM 625 O O . GLY A 1 84 ? -2.281 -12.077 -26.376 1.00 71.56 84 GLY A O 1
ATOM 626 N N . LEU A 1 85 ? -2.444 -10.472 -24.819 1.00 72.56 85 LEU A N 1
ATOM 627 C CA . LEU A 1 85 ? -1.996 -9.372 -25.678 1.00 72.56 85 LEU A CA 1
ATOM 628 C C . LEU A 1 85 ? -0.466 -9.172 -25.681 1.00 72.56 85 LEU A C 1
ATOM 630 O O . LEU A 1 85 ? 0.029 -8.328 -26.422 1.00 72.56 85 LEU A O 1
ATOM 634 N N . GLY A 1 86 ? 0.296 -9.899 -24.854 1.00 63.84 86 GLY A N 1
ATOM 635 C CA . GLY A 1 86 ? 1.757 -9.755 -24.782 1.00 63.84 86 GLY A CA 1
ATOM 636 C C . GLY A 1 86 ? 2.248 -8.425 -24.187 1.00 63.84 86 GLY A C 1
ATOM 637 O O . GLY A 1 86 ? 3.441 -8.145 -24.230 1.00 63.84 86 GLY A O 1
ATOM 638 N N . PHE A 1 87 ? 1.361 -7.625 -23.583 1.00 62.62 87 PHE A N 1
ATOM 639 C CA . PHE A 1 87 ? 1.672 -6.338 -22.938 1.00 62.62 87 PHE A CA 1
ATOM 640 C C . PHE A 1 87 ? 2.230 -6.487 -21.516 1.00 62.62 87 PHE A C 1
ATOM 642 O O . PHE A 1 87 ? 2.183 -5.541 -20.733 1.00 62.62 87 PHE A O 1
ATOM 649 N N . ILE A 1 88 ? 2.740 -7.663 -21.140 1.00 60.62 88 ILE A N 1
ATOM 650 C CA . ILE A 1 88 ? 3.363 -7.83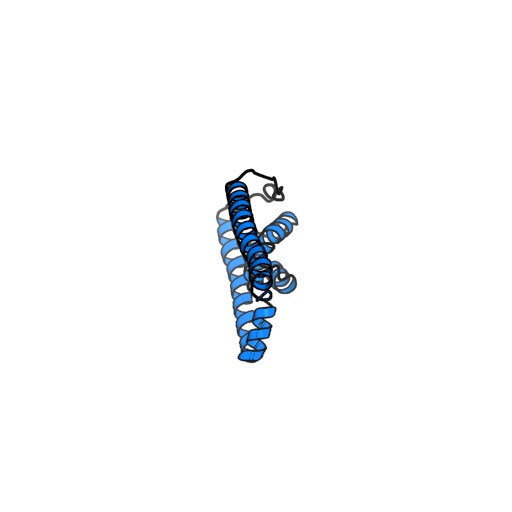5 -19.826 1.00 60.62 88 ILE A CA 1
ATOM 651 C C . ILE A 1 88 ? 4.710 -7.097 -19.857 1.00 60.62 88 ILE A C 1
ATOM 653 O O . ILE A 1 88 ? 5.611 -7.547 -20.572 1.00 60.62 88 ILE A O 1
ATOM 657 N N . PRO A 1 89 ? 4.877 -5.986 -19.109 1.00 60.31 89 PRO A N 1
ATOM 658 C CA . PRO A 1 89 ? 6.142 -5.267 -19.085 1.00 60.31 89 PRO A CA 1
ATOM 659 C C . PRO A 1 89 ? 7.263 -6.208 -18.607 1.00 60.31 89 PRO A C 1
ATOM 661 O O . PRO A 1 89 ? 7.043 -6.994 -17.677 1.00 60.31 89 PRO A O 1
ATOM 664 N N . PRO A 1 90 ? 8.455 -6.183 -19.232 1.00 58.44 90 PRO A N 1
ATOM 665 C CA . PRO A 1 90 ? 9.557 -7.063 -18.863 1.00 58.44 90 PRO A CA 1
ATOM 666 C C . PRO A 1 90 ? 9.911 -6.921 -17.379 1.00 58.44 90 PRO A C 1
ATOM 668 O O . PRO A 1 90 ? 10.075 -5.814 -16.873 1.00 58.44 90 PRO A O 1
ATOM 671 N N . ARG A 1 91 ? 10.106 -8.047 -16.680 1.00 56.38 91 ARG A N 1
ATOM 672 C CA . ARG A 1 91 ? 10.522 -8.071 -15.260 1.00 56.38 91 ARG A CA 1
ATOM 673 C C . ARG A 1 91 ? 11.843 -7.326 -15.008 1.00 56.38 91 ARG A C 1
ATOM 675 O O . ARG A 1 91 ? 12.105 -6.910 -13.888 1.00 56.38 91 ARG A O 1
ATOM 682 N N . SER A 1 92 ? 12.647 -7.131 -16.055 1.00 50.25 92 SER A N 1
ATOM 683 C CA . SER A 1 92 ? 13.913 -6.393 -16.042 1.00 50.25 92 SER A CA 1
ATOM 684 C C . SER A 1 92 ? 13.762 -4.869 -15.996 1.00 50.25 92 SER A C 1
ATOM 686 O O . SER A 1 92 ? 14.758 -4.194 -15.762 1.00 50.25 92 SER A O 1
ATOM 688 N N . SER A 1 93 ? 12.561 -4.312 -16.206 1.00 45.94 93 SER A N 1
ATOM 689 C CA . SER A 1 93 ? 12.298 -2.876 -16.009 1.00 45.94 93 SER A CA 1
ATOM 690 C C . SER A 1 93 ? 11.838 -2.547 -14.590 1.00 45.94 93 SER A C 1
ATOM 692 O O . SER A 1 93 ? 11.516 -1.395 -14.310 1.00 45.94 93 SER A O 1
ATOM 694 N N . ALA A 1 94 ? 11.809 -3.532 -13.684 1.00 45.94 94 ALA A N 1
ATOM 695 C CA . ALA A 1 94 ? 11.761 -3.284 -12.251 1.00 45.94 94 ALA A CA 1
ATOM 696 C C . ALA A 1 94 ? 13.130 -2.757 -11.799 1.00 45.94 94 ALA A C 1
ATOM 698 O O . ALA A 1 94 ? 13.801 -3.354 -10.959 1.00 45.94 94 ALA A O 1
ATOM 699 N N . GLN A 1 95 ? 13.569 -1.636 -12.382 1.00 42.66 95 GLN A N 1
ATOM 700 C CA . GLN A 1 95 ? 14.448 -0.757 -11.646 1.00 42.66 95 GLN A CA 1
ATOM 701 C C . GLN A 1 95 ? 13.643 -0.415 -10.403 1.00 42.66 95 GLN A C 1
ATOM 703 O O . GLN A 1 95 ? 12.596 0.232 -10.476 1.00 42.66 95 GLN A O 1
ATOM 708 N N . ILE A 1 96 ? 14.095 -0.971 -9.274 1.00 49.19 96 ILE A N 1
ATOM 709 C CA . ILE A 1 96 ? 13.963 -0.361 -7.956 1.00 49.19 96 ILE A CA 1
ATOM 710 C C . ILE A 1 96 ? 13.936 1.122 -8.258 1.00 49.19 96 ILE A C 1
ATOM 712 O O . ILE A 1 96 ? 14.895 1.590 -8.868 1.00 49.19 96 ILE A O 1
ATOM 716 N N . ALA A 1 97 ? 12.806 1.791 -8.017 1.00 45.34 97 ALA A N 1
ATOM 717 C CA . ALA A 1 97 ? 12.749 3.226 -8.180 1.00 45.34 97 ALA A CA 1
ATOM 718 C C . ALA A 1 97 ? 13.870 3.733 -7.282 1.00 45.34 97 ALA A C 1
ATOM 720 O O . ALA A 1 97 ? 13.725 3.765 -6.059 1.00 45.34 97 ALA A O 1
ATOM 721 N N . GLU A 1 98 ? 15.038 3.972 -7.878 1.00 45.16 98 GLU A N 1
ATOM 722 C CA . GLU A 1 98 ? 16.092 4.726 -7.267 1.00 45.16 98 GLU A CA 1
ATOM 723 C C . GLU A 1 98 ? 15.335 5.983 -6.919 1.00 45.16 98 GLU A C 1
ATOM 725 O O . GLU A 1 98 ? 14.776 6.653 -7.791 1.00 45.16 98 GLU A O 1
ATOM 730 N N . VAL A 1 99 ? 15.159 6.204 -5.621 1.00 50.53 99 VAL A N 1
ATOM 731 C CA . VAL A 1 99 ? 14.650 7.458 -5.102 1.00 50.53 99 VAL A CA 1
ATOM 732 C C . VAL A 1 99 ? 15.768 8.453 -5.397 1.00 50.53 99 VAL A C 1
ATOM 734 O O . VAL A 1 99 ? 16.528 8.855 -4.523 1.00 50.53 99 VAL A O 1
ATOM 737 N N . GLY A 1 100 ? 15.958 8.739 -6.683 1.00 49.31 100 GLY A N 1
ATOM 738 C CA . GLY A 1 100 ? 16.781 9.802 -7.176 1.00 49.31 100 GLY A CA 1
ATOM 739 C C . GLY A 1 100 ? 16.105 11.050 -6.670 1.00 49.31 100 GLY A C 1
ATOM 740 O O . GLY A 1 100 ? 14.892 11.226 -6.813 1.00 49.31 100 GLY A O 1
ATO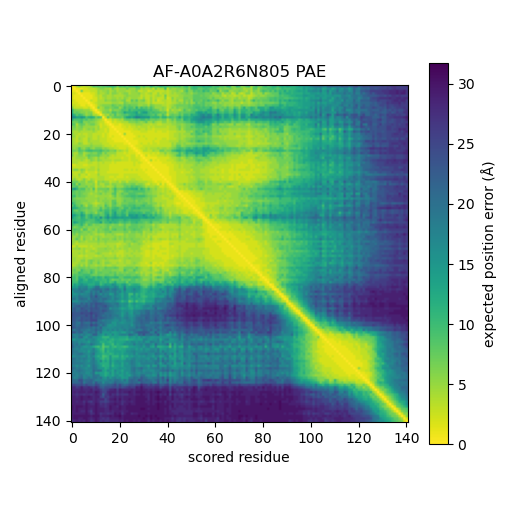M 741 N N . ILE A 1 101 ? 16.879 11.896 -6.010 1.00 52.25 101 ILE A N 1
ATOM 742 C CA . ILE A 1 101 ? 16.448 13.254 -5.729 1.00 52.25 101 ILE A CA 1
ATOM 743 C C . ILE A 1 101 ? 16.406 13.954 -7.090 1.00 52.25 101 ILE A C 1
ATOM 745 O O . ILE A 1 101 ? 17.354 14.624 -7.490 1.00 52.25 101 ILE A O 1
ATOM 749 N N . GLU A 1 102 ? 15.336 13.731 -7.848 1.00 57.12 102 GLU A N 1
ATOM 750 C CA . GLU A 1 102 ? 15.024 14.552 -9.002 1.00 57.12 102 GLU A CA 1
ATOM 751 C C . GLU A 1 102 ? 14.506 15.884 -8.471 1.00 57.12 102 GLU A C 1
ATOM 753 O O . GLU A 1 102 ? 13.605 15.947 -7.625 1.00 57.12 102 GLU A O 1
ATOM 758 N N . LEU A 1 103 ? 15.112 16.969 -8.954 1.00 59.78 103 LEU A N 1
ATOM 759 C CA . LEU A 1 103 ? 14.607 18.325 -8.767 1.00 59.78 103 LEU A CA 1
ATOM 760 C C . LEU A 1 103 ? 13.372 18.509 -9.646 1.00 59.78 103 LEU A C 1
ATOM 762 O O . LEU A 1 103 ? 13.370 19.240 -10.631 1.00 59.78 103 LEU A O 1
ATOM 766 N N . ASP A 1 104 ? 12.336 17.778 -9.277 1.00 70.06 104 ASP A N 1
ATOM 767 C CA . ASP A 1 104 ? 11.075 17.713 -9.976 1.00 70.06 104 ASP A CA 1
ATOM 768 C C . ASP A 1 104 ? 10.102 18.750 -9.402 1.00 70.06 104 ASP A C 1
ATOM 770 O O . ASP A 1 104 ? 10.370 19.409 -8.388 1.00 70.06 104 ASP A O 1
ATOM 774 N N . TYR A 1 105 ? 8.914 18.865 -9.989 1.00 74.56 105 TYR A N 1
ATOM 775 C CA . TYR A 1 105 ? 7.872 19.777 -9.489 1.00 74.56 105 TYR A CA 1
ATOM 776 C C . TYR A 1 105 ? 7.541 19.560 -7.996 1.00 74.56 105 TYR A C 1
ATOM 778 O O . TYR A 1 105 ? 7.161 20.502 -7.301 1.00 74.56 105 TYR A O 1
ATOM 786 N N . LYS A 1 106 ? 7.745 18.341 -7.472 1.00 79.88 106 LYS A N 1
ATOM 787 C CA . LYS A 1 106 ? 7.608 18.014 -6.042 1.00 79.88 106 LYS A CA 1
ATOM 788 C C . LYS A 1 106 ? 8.639 18.732 -5.169 1.00 79.88 106 LYS A C 1
ATOM 790 O O . LYS A 1 106 ? 8.291 19.188 -4.083 1.00 79.88 106 LYS A O 1
ATOM 795 N N . ALA A 1 107 ? 9.884 18.857 -5.629 1.00 82.62 107 ALA A N 1
ATOM 796 C CA . ALA A 1 107 ? 10.935 19.566 -4.902 1.00 82.62 107 ALA A CA 1
ATOM 797 C C . ALA A 1 107 ? 10.634 21.070 -4.847 1.00 82.62 107 ALA A C 1
ATOM 799 O O . ALA A 1 107 ? 10.696 21.671 -3.775 1.00 82.62 107 ALA A O 1
ATOM 800 N N . VAL A 1 108 ? 10.213 21.654 -5.975 1.00 84.69 108 VAL A N 1
ATOM 801 C CA . VAL A 1 108 ? 9.794 23.064 -6.048 1.00 84.69 108 VAL A CA 1
ATOM 802 C C . VAL A 1 108 ? 8.603 23.329 -5.124 1.00 84.69 108 VAL A C 1
ATOM 804 O O . VAL A 1 108 ? 8.627 24.279 -4.341 1.00 84.69 108 VAL A O 1
ATOM 807 N N . LEU A 1 109 ? 7.586 22.462 -5.164 1.00 86.12 109 LEU A N 1
ATOM 808 C CA . LEU A 1 109 ? 6.399 22.595 -4.323 1.00 86.12 109 LEU A CA 1
ATOM 809 C C . LEU A 1 109 ? 6.729 22.451 -2.829 1.00 86.12 109 LEU A C 1
ATOM 811 O O . LEU A 1 109 ? 6.234 23.240 -2.027 1.00 86.12 109 LEU A O 1
ATOM 815 N N . ASN A 1 110 ? 7.599 21.507 -2.453 1.00 87.81 110 ASN A N 1
ATOM 816 C CA . ASN A 1 110 ? 8.044 21.335 -1.067 1.00 87.81 110 ASN A CA 1
ATOM 817 C C . ASN A 1 110 ? 8.814 22.554 -0.552 1.00 87.81 110 ASN A C 1
ATOM 819 O O . ASN A 1 110 ? 8.585 22.987 0.578 1.00 87.81 110 ASN A O 1
ATOM 823 N N . VAL A 1 111 ? 9.697 23.137 -1.366 1.00 90.75 111 VAL A N 1
ATOM 824 C CA . VAL A 1 111 ? 10.433 24.355 -0.993 1.00 90.75 111 VAL A CA 1
ATOM 825 C C . VAL A 1 111 ? 9.471 25.526 -0.808 1.00 90.75 111 VAL A C 1
ATOM 827 O O . VAL A 1 111 ? 9.542 26.217 0.207 1.00 90.75 111 VAL A O 1
ATOM 830 N N . LEU A 1 112 ? 8.531 25.721 -1.735 1.00 91.94 112 LEU A N 1
ATOM 831 C CA . LEU A 1 112 ? 7.546 26.798 -1.644 1.00 91.94 112 LEU A CA 1
ATOM 832 C C . LEU A 1 112 ? 6.646 26.638 -0.410 1.00 91.94 112 LEU A C 1
ATOM 834 O O . LEU A 1 112 ? 6.446 27.601 0.331 1.00 91.94 112 LEU A O 1
ATOM 838 N N . ALA A 1 113 ? 6.172 25.419 -0.141 1.00 89.50 113 ALA A N 1
ATOM 839 C CA . ALA A 1 113 ? 5.408 25.105 1.062 1.00 89.50 113 ALA A CA 1
ATOM 840 C C . ALA A 1 113 ? 6.225 25.347 2.342 1.00 89.50 113 ALA A C 1
ATOM 842 O O . ALA A 1 113 ? 5.699 25.895 3.308 1.00 89.50 113 ALA A O 1
ATOM 843 N N . THR A 1 114 ? 7.517 25.007 2.338 1.00 92.94 114 THR A N 1
ATOM 844 C CA . THR A 1 114 ? 8.421 25.236 3.477 1.00 92.94 114 THR A CA 1
ATOM 845 C C . THR A 1 114 ? 8.625 26.726 3.743 1.00 92.94 114 THR A C 1
ATOM 847 O O . THR A 1 114 ? 8.580 27.151 4.895 1.00 92.94 114 THR A O 1
ATOM 850 N N . ILE A 1 115 ? 8.804 27.538 2.696 1.00 94.31 115 ILE A N 1
ATOM 851 C CA . ILE A 1 115 ? 8.944 28.998 2.822 1.00 94.31 115 ILE A CA 1
ATOM 852 C C . ILE A 1 115 ? 7.647 29.618 3.348 1.00 94.31 115 ILE A C 1
ATOM 854 O O . ILE A 1 115 ? 7.691 30.429 4.273 1.00 94.31 115 ILE A O 1
ATOM 858 N N . LEU A 1 116 ? 6.497 29.215 2.800 1.00 93.56 116 LEU A N 1
ATOM 859 C CA . LEU A 1 116 ? 5.191 29.682 3.264 1.00 93.56 116 LEU A CA 1
ATOM 860 C C . LEU A 1 116 ? 4.971 29.323 4.739 1.00 93.56 116 LEU A C 1
ATOM 862 O O . LEU A 1 116 ? 4.593 30.182 5.532 1.00 93.56 116 LEU A O 1
ATOM 866 N N . PHE A 1 117 ? 5.267 28.078 5.117 1.00 93.00 117 PHE A N 1
ATOM 867 C CA . PHE A 1 117 ? 5.187 27.614 6.498 1.00 93.00 117 PHE A CA 1
ATOM 868 C C . PHE A 1 117 ? 6.114 28.411 7.422 1.00 93.00 117 PHE A C 1
ATOM 870 O O . PHE A 1 117 ? 5.674 28.865 8.473 1.00 93.00 117 PHE A O 1
ATOM 877 N N . ALA A 1 118 ? 7.371 28.635 7.032 1.00 92.69 118 ALA A N 1
ATOM 878 C CA . ALA A 1 118 ? 8.323 29.414 7.821 1.00 92.69 118 ALA A CA 1
ATOM 879 C C . ALA A 1 118 ? 7.882 30.878 7.989 1.00 92.69 118 ALA A C 1
ATOM 881 O O . ALA A 1 118 ? 8.008 31.431 9.082 1.00 92.69 118 ALA A O 1
ATOM 882 N N . GLY A 1 119 ? 7.325 31.489 6.938 1.00 92.94 119 GLY A N 1
ATOM 883 C CA . GLY A 1 119 ? 6.768 32.842 6.987 1.00 92.94 119 GLY A CA 1
ATOM 884 C C . GLY A 1 119 ? 5.567 32.946 7.929 1.00 92.94 119 GLY A C 1
ATOM 885 O O . GLY A 1 119 ? 5.534 33.826 8.788 1.00 92.94 119 GLY A O 1
ATOM 886 N N . LEU A 1 120 ? 4.620 32.008 7.827 1.00 89.75 120 LEU A N 1
ATOM 887 C CA . LEU A 1 120 ? 3.468 31.930 8.732 1.00 89.75 120 LEU A CA 1
ATOM 888 C C . LEU A 1 120 ? 3.895 31.648 10.178 1.00 89.75 120 LEU A C 1
ATOM 890 O O . LEU A 1 120 ? 3.383 32.274 11.100 1.00 89.75 120 LEU A O 1
ATOM 894 N N . TYR A 1 121 ? 4.866 30.758 10.386 1.00 92.50 121 TYR A N 1
ATOM 895 C CA . TYR A 1 121 ? 5.414 30.450 11.707 1.00 92.50 121 TYR A CA 1
ATOM 896 C C . TYR A 1 121 ? 6.101 31.665 12.342 1.00 92.50 121 TYR A C 1
ATOM 898 O O . TYR A 1 121 ? 5.922 31.931 13.530 1.00 92.50 121 TYR A O 1
ATOM 906 N N . TYR A 1 122 ? 6.860 32.432 11.555 1.00 88.94 122 TYR A N 1
ATOM 907 C CA . TYR A 1 122 ? 7.492 33.663 12.024 1.00 88.94 122 TYR A CA 1
ATOM 908 C C . TYR A 1 122 ? 6.452 34.721 12.412 1.00 88.94 122 TYR A C 1
ATOM 910 O O . TYR A 1 122 ? 6.569 35.326 13.479 1.00 88.94 122 TYR A O 1
ATOM 918 N N . LEU A 1 123 ? 5.406 34.892 11.597 1.00 87.25 123 LEU A N 1
ATOM 919 C CA . LEU A 1 123 ? 4.308 35.811 11.896 1.00 87.25 123 LEU A CA 1
ATOM 920 C C . LEU A 1 123 ? 3.551 35.388 13.165 1.00 87.25 123 LEU A C 1
ATOM 922 O O . LEU A 1 123 ? 3.361 36.206 14.061 1.00 87.25 123 LEU A O 1
ATOM 926 N N . HIS A 1 124 ? 3.229 34.102 13.308 1.00 83.69 124 HIS A N 1
ATOM 927 C CA . HIS A 1 124 ? 2.583 33.570 14.510 1.00 83.69 124 HIS A CA 1
ATOM 928 C C . HIS A 1 124 ? 3.444 33.758 15.773 1.00 83.69 124 HIS A C 1
ATOM 930 O O . HIS A 1 124 ? 2.945 34.122 16.838 1.00 83.69 124 HIS A O 1
ATOM 936 N N . ARG A 1 125 ? 4.770 33.593 15.667 1.00 82.19 125 ARG A N 1
ATOM 937 C CA . ARG A 1 125 ? 5.689 33.866 16.784 1.00 82.19 125 ARG A CA 1
ATOM 938 C C . ARG A 1 125 ? 5.773 35.360 17.134 1.00 82.19 125 ARG A C 1
ATOM 940 O O . ARG A 1 125 ? 6.029 35.702 18.291 1.00 82.19 125 ARG A O 1
ATOM 947 N N . SER A 1 126 ? 5.581 36.253 16.163 1.00 65.88 126 SER A N 1
ATOM 948 C CA . SER A 1 126 ? 5.606 37.702 16.405 1.00 65.88 126 SER A CA 1
ATOM 949 C C . SER A 1 126 ? 4.400 38.187 17.225 1.00 65.88 126 SER A C 1
ATOM 951 O O . SER A 1 126 ? 4.551 39.074 18.067 1.00 65.88 126 SER A O 1
ATOM 953 N N . GLU A 1 127 ? 3.243 37.529 17.100 1.00 59.66 127 GLU A N 1
ATOM 954 C CA . GLU A 1 127 ? 2.068 37.782 17.949 1.00 59.66 127 GLU A CA 1
ATOM 955 C C . GLU A 1 127 ? 2.302 37.308 19.392 1.00 59.66 127 GLU A C 1
ATOM 957 O O . GLU A 1 127 ? 2.097 38.077 20.333 1.00 59.66 127 GLU A O 1
ATOM 962 N N . ALA A 1 128 ? 2.885 36.115 19.576 1.00 52.94 128 A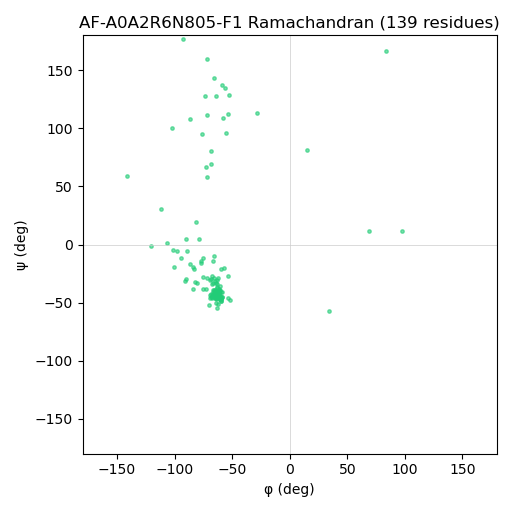LA A N 1
ATOM 963 C CA . ALA A 1 128 ? 3.266 35.597 20.899 1.00 52.94 128 ALA A CA 1
ATOM 964 C C . ALA A 1 128 ? 4.283 36.491 21.645 1.00 52.94 128 ALA A C 1
ATOM 966 O O . ALA A 1 128 ? 4.401 36.426 22.868 1.00 52.94 128 ALA A O 1
ATOM 967 N N . SER A 1 129 ? 5.018 37.343 20.920 1.00 50.88 129 SER A N 1
ATOM 968 C CA . SER A 1 129 ? 5.979 38.295 21.496 1.00 50.88 129 SER A CA 1
ATOM 969 C C . SER A 1 129 ? 5.331 39.627 21.910 1.00 50.88 129 SER A C 1
ATOM 971 O O . SER A 1 129 ? 5.917 40.363 22.701 1.00 50.88 129 SER A O 1
ATOM 973 N N . THR A 1 130 ? 4.123 39.930 21.418 1.00 51.12 130 THR A N 1
ATOM 974 C CA . THR A 1 130 ? 3.406 41.190 21.694 1.00 51.12 130 THR A CA 1
ATOM 975 C C . THR A 1 130 ? 2.508 41.076 22.937 1.00 51.12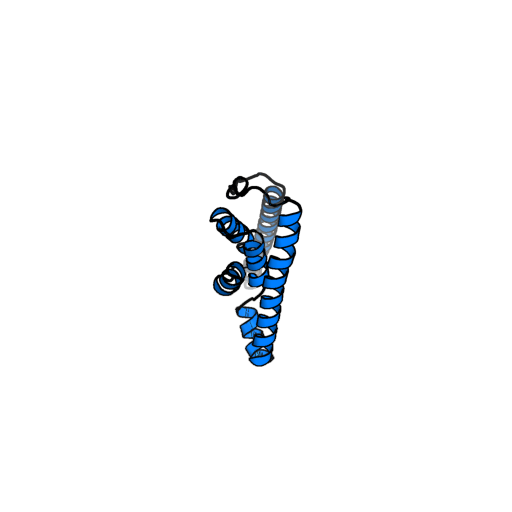 130 THR A C 1
ATOM 977 O O . THR A 1 130 ? 2.377 42.041 23.690 1.00 51.12 130 THR A O 1
ATOM 980 N N . GLU A 1 131 ? 1.991 39.881 23.250 1.00 50.69 131 GLU A N 1
ATOM 981 C CA . GLU A 1 131 ? 1.204 39.626 24.475 1.00 50.69 131 GLU A CA 1
ATOM 982 C C . GLU A 1 131 ? 2.027 39.733 25.774 1.00 50.69 131 GLU A C 1
ATOM 984 O O . GLU A 1 131 ? 1.497 40.106 26.818 1.00 50.69 131 GLU A O 1
ATOM 989 N N . SER A 1 132 ? 3.343 39.491 25.727 1.00 44.94 132 SER A N 1
ATOM 990 C CA . SER A 1 132 ? 4.215 39.695 26.899 1.00 44.94 132 SER A CA 1
ATOM 991 C C . SER A 1 132 ? 4.562 41.167 27.159 1.00 44.94 132 SER A C 1
ATOM 993 O O . SER A 1 132 ? 5.040 41.487 28.246 1.00 44.94 132 SER A O 1
ATOM 995 N N . GLN A 1 133 ? 4.325 42.078 26.203 1.00 47.28 133 GLN A N 1
ATOM 996 C CA . GLN A 1 133 ? 4.658 43.500 26.359 1.00 47.28 133 GLN A CA 1
ATOM 997 C C . GLN A 1 133 ? 3.449 44.382 26.718 1.00 47.28 133 GLN A C 1
ATOM 999 O O . GLN A 1 133 ? 3.649 45.453 27.290 1.00 47.28 133 GLN A O 1
ATOM 1004 N N . SER A 1 134 ? 2.202 43.947 26.486 1.00 42.81 134 SER A N 1
ATOM 1005 C CA . SER A 1 134 ? 1.017 44.713 26.919 1.00 42.81 134 SER A CA 1
ATOM 1006 C C . SER A 1 134 ? 0.624 44.472 28.385 1.00 42.81 134 SER A C 1
ATOM 1008 O O . SER A 1 134 ? -0.023 45.326 28.985 1.00 42.81 134 SER A O 1
ATOM 1010 N N . GLY A 1 135 ? 1.044 43.359 28.998 1.00 41.03 135 GLY A N 1
ATOM 1011 C CA . GLY A 1 135 ? 0.794 43.075 30.421 1.00 41.03 135 GLY A CA 1
ATOM 1012 C C . GLY A 1 135 ? 1.694 43.843 31.402 1.00 41.03 135 GLY A C 1
ATOM 1013 O O . GLY A 1 135 ? 1.385 43.914 32.587 1.00 41.03 135 GLY A O 1
ATOM 1014 N N . GLY A 1 136 ? 2.799 44.430 30.924 1.00 41.28 136 GLY A N 1
ATOM 1015 C CA . GLY A 1 136 ? 3.767 45.158 31.758 1.00 41.28 136 GLY A CA 1
ATOM 1016 C C . GLY A 1 136 ? 3.544 46.671 31.848 1.00 41.28 136 GLY A C 1
ATOM 1017 O O . GLY A 1 136 ? 4.158 47.316 32.690 1.00 41.28 136 GLY A O 1
ATOM 1018 N N . ALA A 1 137 ? 2.680 47.245 31.005 1.00 47.78 137 ALA A N 1
ATOM 1019 C CA . ALA A 1 137 ? 2.477 48.696 30.923 1.00 47.78 137 ALA A CA 1
ATOM 1020 C C . ALA A 1 137 ? 1.209 49.208 31.645 1.00 47.78 137 ALA A C 1
ATOM 1022 O O . ALA A 1 137 ? 1.012 50.413 31.721 1.00 47.78 137 ALA A O 1
ATOM 1023 N N . GLN A 1 138 ? 0.364 48.322 32.192 1.00 51.84 138 GLN A N 1
ATOM 1024 C CA . GLN A 1 138 ? -0.898 48.681 32.873 1.00 51.84 138 GLN A CA 1
ATOM 1025 C C . GLN A 1 138 ? -0.827 48.534 34.413 1.00 51.84 138 GLN A C 1
ATOM 1027 O O . GLN A 1 138 ? -1.816 48.774 35.095 1.00 51.84 138 GLN A O 1
ATOM 1032 N N . ALA A 1 139 ? 0.320 48.139 34.979 1.00 48.97 139 ALA A N 1
ATOM 1033 C CA . ALA A 1 139 ? 0.512 47.929 36.424 1.00 48.97 139 ALA A CA 1
ATOM 1034 C C . ALA A 1 139 ? 1.454 48.969 37.069 1.00 48.97 139 ALA A C 1
ATOM 1036 O O . ALA A 1 139 ? 2.185 48.653 38.007 1.00 48.97 139 ALA A O 1
ATOM 1037 N N . ALA A 1 140 ? 1.474 50.191 36.533 1.00 47.22 140 ALA A N 1
ATOM 1038 C CA . ALA A 1 140 ? 2.214 51.322 37.084 1.00 47.22 140 ALA A CA 1
ATOM 1039 C C . ALA A 1 140 ? 1.402 52.623 36.941 1.00 47.22 140 ALA A C 1
ATOM 1041 O O . ALA A 1 140 ? 1.843 53.554 36.280 1.00 47.22 140 ALA A O 1
ATOM 1042 N N . ASP A 1 141 ? 0.211 52.644 37.538 1.00 39.56 141 ASP A N 1
ATOM 1043 C CA . ASP A 1 141 ? -0.481 53.842 38.042 1.00 39.56 141 ASP A CA 1
ATOM 1044 C C . ASP A 1 141 ? -1.347 53.427 39.244 1.00 39.56 141 ASP A C 1
ATOM 1046 O O . ASP A 1 141 ? -2.028 52.376 39.140 1.00 39.56 141 ASP A O 1
#

Sequence (141 aa):
MVGALIGVATFVCSVGNVPFGTVLWANGLPFGAVLSYIYADLIVPPIMDAYREYYGLQFAGVLSGMIFATAVITGVVTHFPFMGLGFIPPRSSAQIAEVGIELDYKAVLNVLATILFAGLYYLHRSEASTESQSGGAQAAD

Secondary structure (DSSP, 8-state):
-HHHHHHHHH--TTTTHHHHHHHHHHTT--HHHHHHHHHHTT--HHHHHHHHHHH-HHHHHHHHHHHHHHHHHHHHHHHHHHHHTT----GGG-----------HHHHHHHHHHHHHHHHHHHHHHHHHHHHHHSSSSS--

Solvent-accessible surface area (backbone atoms only — not comparable to full-atom values): 7801 Å² total; per-residue (Å²): 85,73,27,24,54,49,15,55,73,60,56,42,69,88,72,50,38,59,61,52,34,48,52,44,40,59,75,68,48,54,70,23,24,38,50,3,16,57,47,14,33,70,51,45,64,74,59,41,54,51,39,30,75,76,66,32,64,67,51,35,52,52,52,49,49,52,47,43,51,48,13,37,48,50,11,51,65,54,32,56,56,34,61,75,69,65,69,63,77,63,68,84,70,56,61,70,76,70,83,64,89,62,90,40,74,66,48,56,50,50,51,53,51,49,52,53,48,51,53,51,51,52,53,55,52,53,54,67,61,49,64,70,58,62,71,70,73,75,79,81,127

Radius of gyration: 25.19 Å; Cα contacts (8 Å, |Δi|>4): 119; chains: 1; bounding box: 39×69×64 Å

Mean predicted aligned error: 14.08 Å

Foldseek 3Di:
DQLLVCLLVVLDPDPVLVLVLLVVLLVPDAPLSSQLNSQSSVLHVVVLVVCCVVPNDVVSVVVNVVSNVVSNVSSVVVRPVCVVVVVRPDSVVSPSPPVPPDPDVVVVVVVVVVVVVVVVVVVVVVVVVVVVVVVPPPPPD